Protein AF-A0AAP1REJ9-F1 (afdb_monomer_lite)

Foldseek 3Di:
DVVVVVVVVVVVVVVVVVVVVVVVVVDCVVVCVVLVVVVWDQDPVVRDTHDPVVVVPD

Sequence (58 aa):
MKKRKIKLILFVIVLGFGGVFMYLKSTDFFVIDKCLDSGGHWNYDKKKCEYTNDTLTN

Radius of gyration: 20.16 Å; chains: 1; bounding box: 52×15×49 Å

pLDDT: mean 86.21, std 12.18, range [47.44, 96.38]

Organism: NCBI:txid1458503

Structure (mmCIF, N/CA/C/O backbone):
data_AF-A0AAP1REJ9-F1
#
_entry.id   AF-A0AAP1REJ9-F1
#
loop_
_atom_site.group_PDB
_atom_site.id
_atom_site.type_symbol
_atom_site.label_atom_id
_atom_site.label_alt_id
_atom_site.label_comp_id
_atom_site.label_asym_id
_atom_site.label_entity_id
_atom_site.label_seq_id
_atom_site.pdbx_PDB_ins_code
_atom_site.Cartn_x
_atom_site.Cartn_y
_atom_site.Cartn_z
_atom_site.occupancy
_atom_site.B_iso_or_equiv
_atom_site.auth_seq_id
_atom_site.auth_comp_id
_atom_site.auth_asym_id
_atom_site.auth_atom_id
_atom_site.pdbx_PDB_model_num
ATOM 1 N N . MET A 1 1 ? -29.808 -5.164 27.645 1.00 58.66 1 MET A N 1
ATOM 2 C CA . MET A 1 1 ? -29.891 -4.622 26.262 1.00 58.66 1 MET A CA 1
ATOM 3 C C . MET A 1 1 ? -28.651 -3.837 25.804 1.00 58.66 1 MET A C 1
ATOM 5 O O . MET A 1 1 ? -28.192 -4.098 24.701 1.00 58.66 1 MET A O 1
ATOM 9 N N . LYS A 1 2 ? -28.048 -2.948 26.620 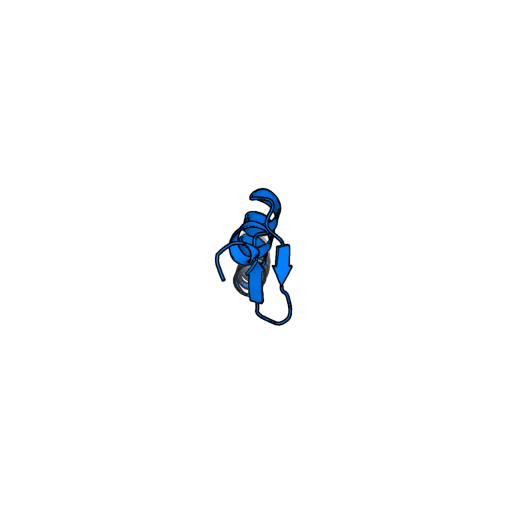1.00 69.12 2 LYS A N 1
ATOM 10 C CA . LYS A 1 2 ? -26.823 -2.181 26.261 1.00 69.12 2 LYS A CA 1
ATOM 11 C C . LYS A 1 2 ? -25.627 -3.049 25.815 1.00 69.12 2 LYS A C 1
ATOM 13 O O . LYS A 1 2 ? -25.065 -2.809 24.755 1.00 69.12 2 LYS A O 1
ATOM 18 N N . LYS A 1 3 ? -25.301 -4.119 26.556 1.00 78.06 3 LYS A N 1
ATOM 19 C CA . LYS A 1 3 ? -24.171 -5.025 26.242 1.00 78.06 3 LYS A CA 1
ATOM 20 C C . LYS A 1 3 ? -24.311 -5.742 24.887 1.00 78.06 3 LYS A C 1
ATOM 22 O O . LYS A 1 3 ? -23.320 -5.963 24.203 1.00 78.06 3 LYS A O 1
ATOM 27 N N . ARG A 1 4 ? -25.545 -6.080 24.486 1.00 85.69 4 ARG A N 1
ATOM 28 C CA . ARG A 1 4 ? -25.836 -6.764 23.212 1.00 85.69 4 ARG A CA 1
ATOM 29 C C . ARG A 1 4 ? -25.642 -5.821 22.020 1.00 85.69 4 ARG A C 1
ATOM 31 O O . ARG A 1 4 ? -25.087 -6.243 21.017 1.00 85.69 4 ARG A O 1
ATOM 38 N N . LYS A 1 5 ? -26.005 -4.539 22.172 1.00 88.38 5 LYS A N 1
ATOM 39 C CA . LYS A 1 5 ? -25.754 -3.490 21.1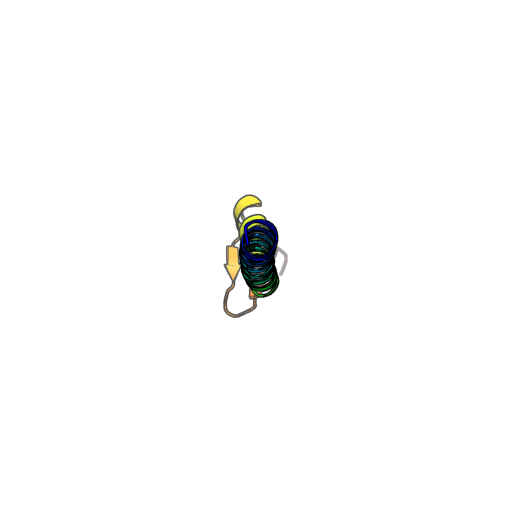68 1.00 88.38 5 LYS A CA 1
ATOM 40 C C . LYS A 1 5 ? -24.258 -3.191 21.004 1.00 88.38 5 LYS A C 1
ATOM 42 O O . LYS A 1 5 ? -23.793 -3.100 19.879 1.00 88.38 5 LYS A O 1
ATOM 47 N N . ILE A 1 6 ? -23.496 -3.132 22.102 1.00 94.31 6 ILE A N 1
ATOM 48 C CA . ILE A 1 6 ? -22.035 -2.916 22.058 1.00 94.31 6 ILE A CA 1
ATOM 49 C C . ILE A 1 6 ? -21.322 -4.048 21.308 1.00 94.31 6 ILE A C 1
ATOM 51 O O . ILE A 1 6 ? -20.494 -3.776 20.446 1.00 94.31 6 ILE A O 1
ATOM 55 N N . LYS A 1 7 ? -21.673 -5.315 21.578 1.00 93.44 7 LYS A N 1
ATOM 56 C CA . LYS A 1 7 ? -21.106 -6.456 20.836 1.00 93.44 7 LYS A CA 1
ATOM 57 C C . LYS A 1 7 ? -21.387 -6.373 19.334 1.00 93.44 7 LYS A C 1
ATOM 59 O O . LYS A 1 7 ? 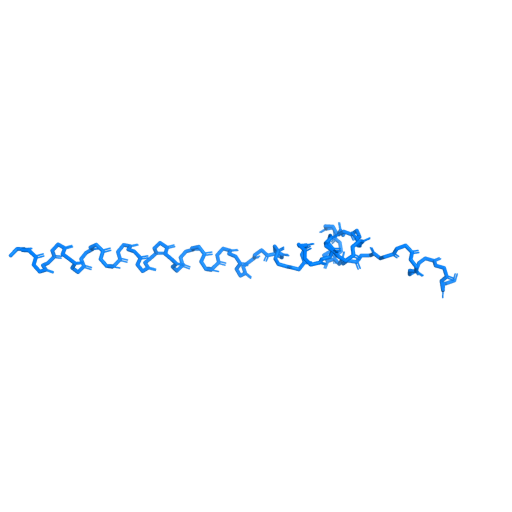-20.521 -6.710 18.540 1.00 93.44 7 LYS A O 1
ATOM 64 N N . LEU A 1 8 ? -22.577 -5.907 18.959 1.00 94.75 8 LEU A N 1
ATOM 65 C CA . LEU A 1 8 ? -22.983 -5.757 17.562 1.00 94.75 8 LEU A CA 1
ATOM 66 C C . LEU A 1 8 ? -22.199 -4.635 16.865 1.00 94.75 8 LEU A C 1
ATOM 68 O O . LEU A 1 8 ? -21.718 -4.831 15.757 1.00 94.75 8 LEU A O 1
ATOM 72 N N . ILE A 1 9 ? -21.992 -3.504 17.546 1.00 95.19 9 ILE A N 1
ATOM 73 C CA . ILE A 1 9 ? -21.153 -2.403 17.047 1.00 95.19 9 ILE A CA 1
ATOM 74 C C . ILE A 1 9 ? -19.708 -2.873 16.848 1.00 95.19 9 ILE A C 1
ATOM 76 O O . ILE A 1 9 ? -19.142 -2.663 15.781 1.00 95.19 9 ILE A O 1
ATOM 80 N N . LEU A 1 10 ? -19.126 -3.563 17.836 1.00 95.25 10 LEU A N 1
ATOM 81 C CA . LEU A 1 10 ? -17.770 -4.109 17.718 1.00 95.25 10 LEU A CA 1
ATOM 82 C C . LEU A 1 10 ? -17.657 -5.107 16.563 1.00 95.25 10 LEU A C 1
ATOM 84 O O . LEU A 1 10 ? -16.690 -5.059 15.813 1.00 95.25 10 LEU A O 1
ATOM 88 N N . PHE A 1 11 ? -18.653 -5.974 16.387 1.00 94.81 11 PHE A N 1
ATOM 89 C CA . PHE A 1 11 ? -18.680 -6.927 15.281 1.00 94.81 11 PHE A CA 1
ATOM 90 C C . PHE A 1 11 ? -18.693 -6.228 13.914 1.00 94.81 11 PHE A C 1
ATOM 92 O O . PHE A 1 11 ? -17.920 -6.597 13.036 1.00 94.81 11 PHE A O 1
ATOM 99 N N . VAL A 1 12 ? -19.506 -5.179 13.749 1.00 95.50 12 VAL A N 1
ATOM 100 C CA . VAL A 1 12 ? -19.547 -4.378 12.513 1.00 95.50 12 VAL A CA 1
ATOM 101 C C . VAL A 1 12 ? -18.212 -3.679 12.258 1.00 95.50 12 VAL A C 1
ATOM 103 O O . VAL A 1 12 ? -17.733 -3.682 11.129 1.00 95.50 12 VAL A O 1
ATOM 106 N N . ILE A 1 13 ? -17.581 -3.130 13.298 1.00 96.38 13 ILE A N 1
ATOM 107 C CA . ILE A 1 13 ? -16.261 -2.496 13.191 1.00 96.38 13 ILE A CA 1
ATOM 108 C C . ILE A 1 13 ? -15.207 -3.513 12.737 1.00 96.38 13 ILE A C 1
ATOM 110 O O . ILE A 1 13 ? -14.459 -3.242 11.801 1.00 96.38 13 ILE A O 1
ATOM 114 N N . VAL A 1 14 ? -15.174 -4.699 13.353 1.00 96.19 14 VAL A N 1
ATOM 115 C CA . VAL A 1 14 ? -14.236 -5.772 12.988 1.00 96.19 14 VAL A CA 1
ATOM 116 C C . VAL A 1 14 ? -14.453 -6.229 11.546 1.00 96.19 14 VAL A C 1
ATOM 118 O O . VAL A 1 14 ? -13.481 -6.376 10.811 1.00 96.19 14 VAL A O 1
ATOM 121 N N . LEU A 1 15 ? -15.706 -6.407 11.115 1.00 95.12 15 LEU A N 1
ATOM 122 C CA . LEU A 1 15 ? -16.013 -6.750 9.725 1.00 95.12 15 LEU A CA 1
ATOM 123 C C . LEU A 1 15 ? -15.599 -5.642 8.751 1.00 95.12 15 LEU A C 1
ATOM 125 O O . LEU A 1 15 ? -15.028 -5.941 7.705 1.00 95.12 15 LEU A O 1
ATOM 129 N N . GLY A 1 16 ? -15.840 -4.376 9.100 1.00 94.81 16 GLY A N 1
ATOM 130 C CA . GLY A 1 16 ? -15.433 -3.227 8.293 1.00 94.81 16 GLY A CA 1
ATOM 131 C C . GLY A 1 16 ? -13.918 -3.167 8.107 1.00 94.81 16 GLY A C 1
ATOM 132 O O . GLY A 1 16 ? -13.436 -3.136 6.976 1.00 94.81 16 GLY A O 1
ATOM 133 N N . PHE A 1 17 ? -13.155 -3.239 9.202 1.00 94.69 17 PHE A N 1
ATOM 134 C CA . PHE A 1 17 ? -11.692 -3.273 9.139 1.00 94.69 17 PHE A CA 1
ATOM 135 C C . PHE A 1 17 ? -11.165 -4.514 8.413 1.00 94.69 17 PHE A C 1
ATOM 137 O O . PHE A 1 17 ? -10.230 -4.400 7.624 1.00 94.69 17 PHE A O 1
ATOM 144 N N . GLY A 1 18 ? -11.775 -5.683 8.626 1.00 93.81 18 GLY A N 1
ATOM 145 C CA . GLY A 1 18 ? -11.408 -6.918 7.932 1.00 93.81 18 GLY A CA 1
ATOM 146 C C . GLY A 1 18 ? -11.604 -6.828 6.416 1.00 93.81 18 GLY A C 1
ATOM 147 O O . GLY A 1 18 ? -10.727 -7.247 5.660 1.00 93.81 18 GLY A O 1
ATOM 148 N N . GLY A 1 19 ? -12.709 -6.226 5.967 1.00 91.62 19 GLY A N 1
ATOM 149 C CA . GLY A 1 19 ? -12.981 -5.990 4.548 1.00 91.62 19 GLY A CA 1
ATOM 150 C C . GLY A 1 19 ? -11.973 -5.036 3.906 1.00 91.62 19 GLY A C 1
ATOM 151 O O . GLY A 1 19 ? -11.409 -5.353 2.859 1.00 91.62 19 GLY A O 1
ATOM 152 N N . VAL A 1 20 ? -11.680 -3.908 4.565 1.00 90.19 20 VAL A N 1
ATOM 153 C CA . VAL A 1 20 ? -10.655 -2.954 4.103 1.00 90.19 20 VAL A CA 1
ATOM 154 C C . VAL A 1 20 ? -9.279 -3.622 4.036 1.00 90.19 20 VAL A C 1
ATOM 156 O O . VAL A 1 20 ? -8.573 -3.477 3.041 1.00 90.19 20 VAL A O 1
ATOM 159 N N . PHE A 1 21 ? -8.914 -4.409 5.051 1.00 88.12 21 PHE A N 1
ATOM 160 C CA . PHE A 1 21 ? -7.643 -5.128 5.076 1.00 88.12 21 PHE A CA 1
ATOM 161 C C . PHE A 1 21 ? -7.515 -6.122 3.914 1.00 88.12 21 PHE A C 1
ATOM 163 O O . PHE A 1 21 ? -6.506 -6.104 3.212 1.00 88.12 21 PHE A O 1
ATOM 170 N N . MET A 1 22 ? -8.535 -6.954 3.661 1.00 87.00 22 MET A N 1
ATOM 171 C CA . MET A 1 22 ? -8.528 -7.878 2.518 1.00 87.00 22 MET A CA 1
ATOM 172 C C . MET A 1 22 ? -8.448 -7.153 1.171 1.00 87.00 22 MET A C 1
ATOM 174 O O . MET A 1 22 ? -7.736 -7.615 0.278 1.00 87.00 22 MET A O 1
ATOM 178 N N . TYR A 1 23 ? -9.140 -6.022 1.022 1.00 85.62 23 TYR A N 1
ATOM 179 C CA . TYR A 1 23 ? -9.103 -5.218 -0.200 1.00 85.62 23 TYR A CA 1
ATOM 180 C C . TYR A 1 23 ? -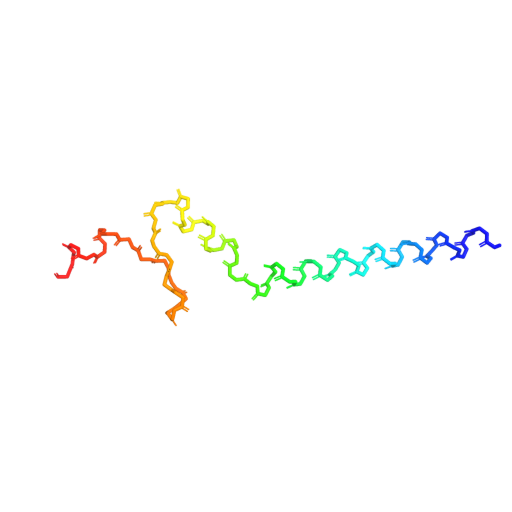7.697 -4.665 -0.480 1.00 85.62 23 TYR A C 1
ATOM 182 O O . TYR A 1 23 ? -7.165 -4.830 -1.579 1.00 85.62 23 TYR A O 1
ATOM 190 N N . LEU A 1 24 ? -7.050 -4.094 0.539 1.00 82.06 24 LEU A N 1
ATOM 191 C CA . LEU A 1 24 ? -5.678 -3.590 0.430 1.00 82.06 24 LEU A CA 1
ATOM 192 C C . LEU A 1 24 ? -4.658 -4.707 0.160 1.00 82.06 24 LEU A C 1
ATOM 194 O O . LEU A 1 24 ? -3.658 -4.473 -0.504 1.00 82.06 24 LEU A O 1
ATOM 198 N N . LYS A 1 25 ? -4.913 -5.930 0.644 1.00 80.75 25 LYS A N 1
ATOM 199 C CA . LYS A 1 25 ? -4.073 -7.114 0.386 1.00 80.75 25 LYS A CA 1
ATOM 200 C C . LYS A 1 25 ? -4.251 -7.701 -1.014 1.00 80.75 25 LYS A C 1
ATOM 202 O O . LYS A 1 25 ? -3.343 -8.368 -1.498 1.00 80.75 25 LYS A O 1
ATOM 207 N N . SER A 1 26 ? -5.430 -7.527 -1.610 1.00 78.19 26 SER A N 1
ATOM 208 C CA . SER A 1 26 ? -5.771 -8.085 -2.927 1.00 78.19 26 SER A CA 1
ATOM 209 C C . SER A 1 26 ? -5.357 -7.172 -4.077 1.00 78.19 26 SER A C 1
ATOM 211 O O . SER A 1 26 ? -5.278 -7.616 -5.219 1.00 78.19 26 SER A O 1
ATOM 213 N N . THR A 1 27 ? -5.119 -5.897 -3.783 1.00 81.50 27 THR A N 1
ATOM 214 C CA . THR A 1 27 ? -4.637 -4.923 -4.755 1.00 81.50 27 THR A CA 1
ATOM 215 C C . THR A 1 27 ? -3.123 -4.801 -4.647 1.00 81.50 27 THR A C 1
ATOM 217 O O . THR A 1 27 ? -2.562 -4.811 -3.554 1.00 81.50 27 THR A O 1
ATOM 220 N N . ASP A 1 28 ? -2.451 -4.605 -5.780 1.00 85.19 28 ASP A N 1
ATOM 221 C CA . ASP A 1 28 ? -1.018 -4.287 -5.817 1.00 85.19 28 ASP A CA 1
ATOM 222 C C . ASP A 1 28 ? -0.740 -2.848 -5.324 1.00 85.19 28 ASP A C 1
ATOM 224 O O . ASP A 1 28 ? 0.298 -2.277 -5.629 1.00 85.19 28 ASP A O 1
ATOM 228 N N . PHE A 1 29 ? -1.655 -2.239 -4.555 1.00 86.56 29 PHE A N 1
ATOM 229 C CA . PHE A 1 29 ? -1.672 -0.813 -4.220 1.00 86.56 29 PHE A CA 1
ATOM 230 C C . PHE A 1 29 ? -0.353 -0.343 -3.605 1.00 86.56 29 PHE A C 1
ATOM 232 O O . PHE A 1 29 ? 0.253 0.586 -4.118 1.00 86.56 29 PHE A O 1
ATOM 239 N N . PHE A 1 30 ? 0.152 -1.034 -2.577 1.00 87.44 30 PHE A N 1
ATOM 240 C CA . PHE A 1 30 ? 1.435 -0.686 -1.951 1.00 87.44 30 PHE A CA 1
ATOM 241 C C . PHE A 1 30 ? 2.644 -0.911 -2.866 1.00 87.44 30 PHE A C 1
ATOM 243 O O . PHE A 1 30 ? 3.673 -0.260 -2.710 1.00 87.44 30 PHE A O 1
ATOM 250 N N . VAL A 1 31 ? 2.546 -1.859 -3.800 1.00 90.88 31 VAL A N 1
ATOM 251 C CA . VAL A 1 31 ? 3.622 -2.143 -4.757 1.00 90.88 31 VAL A CA 1
ATOM 252 C C . VAL A 1 31 ? 3.658 -1.058 -5.834 1.00 90.88 31 VAL A C 1
ATOM 254 O O . VAL A 1 31 ? 4.737 -0.586 -6.185 1.00 90.88 31 VAL A O 1
ATOM 257 N N . ILE A 1 32 ? 2.483 -0.635 -6.305 1.00 92.50 32 ILE A N 1
ATOM 258 C CA . ILE A 1 32 ? 2.299 0.473 -7.245 1.00 92.50 32 ILE A CA 1
ATOM 259 C C . ILE A 1 32 ? 2.774 1.778 -6.607 1.00 92.50 32 ILE A C 1
ATOM 261 O O . ILE A 1 32 ? 3.600 2.463 -7.192 1.00 92.50 32 ILE A O 1
ATOM 265 N N . ASP A 1 33 ? 2.307 2.087 -5.399 1.00 92.56 33 ASP A N 1
ATOM 266 C CA . ASP A 1 33 ? 2.670 3.295 -4.650 1.00 92.56 33 ASP A CA 1
ATOM 267 C C . ASP A 1 33 ? 4.193 3.404 -4.486 1.00 92.56 33 ASP A C 1
ATOM 269 O O . ASP A 1 33 ? 4.815 4.361 -4.939 1.00 92.56 33 ASP A O 1
ATOM 273 N N . LYS A 1 34 ? 4.831 2.325 -4.018 1.00 93.00 34 LYS A N 1
ATOM 274 C CA . LYS A 1 34 ? 6.292 2.242 -3.916 1.00 93.00 34 LYS A CA 1
ATOM 275 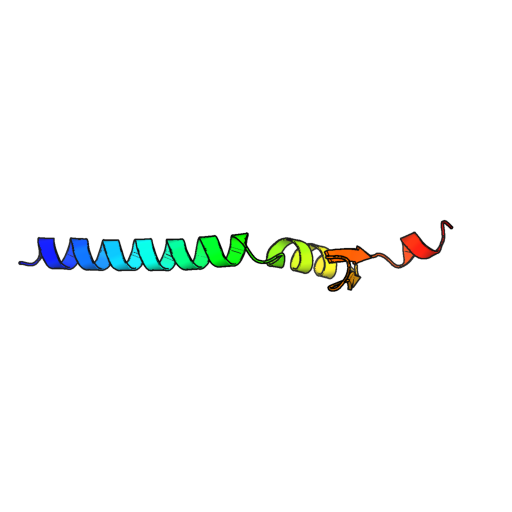C C . LYS A 1 34 ? 7.007 2.405 -5.266 1.00 93.00 34 LYS A C 1
ATOM 277 O O . LYS A 1 34 ? 8.095 2.979 -5.317 1.00 93.00 34 LYS A O 1
ATOM 282 N N . CYS A 1 35 ? 6.445 1.864 -6.347 1.00 94.44 35 CYS A N 1
ATOM 283 C CA . CYS A 1 35 ? 7.001 2.013 -7.693 1.00 94.44 35 CYS A CA 1
ATOM 284 C C . CYS A 1 35 ? 6.997 3.481 -8.132 1.00 94.44 35 CYS A C 1
ATOM 286 O O . CYS A 1 35 ? 8.012 3.991 -8.599 1.00 94.44 35 CYS A O 1
ATOM 288 N N . LEU A 1 36 ? 5.876 4.170 -7.932 1.00 93.06 36 LEU A N 1
ATOM 289 C CA . LEU A 1 36 ? 5.725 5.571 -8.313 1.00 93.06 36 LEU A CA 1
ATOM 290 C C . LEU A 1 36 ? 6.603 6.487 -7.446 1.00 93.06 36 LEU A C 1
ATOM 292 O O . LEU A 1 36 ? 7.289 7.353 -7.987 1.00 93.06 36 LEU A O 1
ATOM 296 N N . ASP A 1 37 ? 6.677 6.239 -6.135 1.00 94.44 37 ASP A N 1
ATOM 297 C CA . ASP A 1 37 ? 7.514 7.003 -5.196 1.00 94.44 37 ASP A CA 1
ATOM 298 C C . ASP A 1 37 ? 9.018 6.876 -5.475 1.00 94.44 37 ASP A C 1
ATOM 300 O O . ASP A 1 37 ? 9.797 7.788 -5.200 1.00 94.44 37 ASP A O 1
ATOM 304 N N . SER A 1 38 ? 9.446 5.746 -6.040 1.00 92.38 38 SER A N 1
ATOM 305 C CA . SER A 1 38 ? 10.835 5.529 -6.464 1.00 92.38 38 SER A CA 1
ATOM 306 C C . SER A 1 38 ? 11.137 6.077 -7.864 1.00 92.38 38 SER A C 1
ATOM 308 O O . SER A 1 38 ? 12.260 5.931 -8.349 1.00 92.38 38 SER A O 1
ATOM 310 N N . GLY A 1 39 ? 10.162 6.729 -8.507 1.00 91.31 39 GLY A N 1
ATOM 311 C CA . GLY A 1 39 ? 10.289 7.293 -9.851 1.00 91.31 39 GLY A CA 1
ATOM 312 C C . GLY A 1 39 ? 10.192 6.258 -10.976 1.00 91.31 39 GLY A C 1
ATOM 313 O O . GLY A 1 39 ? 10.584 6.551 -12.106 1.00 91.31 39 GLY A O 1
ATOM 314 N N . GLY A 1 40 ? 9.710 5.050 -10.678 1.00 92.62 40 GLY A N 1
ATOM 315 C CA . GLY A 1 40 ? 9.433 4.011 -11.662 1.00 92.62 40 GLY A CA 1
ATOM 316 C C . GLY A 1 40 ? 8.077 4.190 -12.350 1.00 92.62 40 GLY A C 1
ATOM 317 O O . GLY A 1 40 ? 7.218 4.968 -11.933 1.00 92.62 40 GLY A O 1
ATOM 318 N N . HIS A 1 41 ? 7.873 3.432 -13.420 1.00 93.50 41 HIS A N 1
ATOM 319 C CA . HIS A 1 41 ? 6.616 3.340 -14.150 1.00 93.50 41 HIS A CA 1
ATOM 320 C C . HIS A 1 41 ? 5.958 1.986 -13.881 1.00 93.50 41 HIS A C 1
ATOM 322 O O . HIS A 1 41 ? 6.537 0.936 -14.157 1.00 93.50 41 HIS A O 1
ATOM 328 N N . TRP A 1 42 ? 4.737 1.985 -13.345 1.00 94.19 42 TRP A N 1
ATOM 329 C CA . TRP A 1 42 ? 4.012 0.736 -13.128 1.00 94.19 42 TRP A CA 1
ATOM 330 C C . TRP A 1 42 ? 3.336 0.242 -14.410 1.00 94.19 42 TRP A C 1
ATOM 332 O O . TRP A 1 42 ? 2.422 0.879 -14.934 1.00 94.19 42 TRP A O 1
ATOM 342 N N . ASN A 1 43 ? 3.736 -0.943 -14.865 1.00 93.06 43 ASN A N 1
ATOM 343 C CA . ASN A 1 43 ? 3.138 -1.642 -15.992 1.00 93.06 43 ASN A CA 1
ATOM 344 C C . ASN A 1 43 ? 1.980 -2.533 -15.510 1.00 93.06 43 ASN A C 1
ATOM 346 O O . ASN A 1 43 ? 2.203 -3.580 -14.893 1.00 93.06 43 ASN A O 1
ATOM 350 N N . TYR A 1 44 ? 0.742 -2.128 -15.808 1.00 89.62 44 TYR A N 1
ATOM 351 C CA . TYR A 1 44 ? -0.471 -2.841 -15.388 1.00 89.62 44 TYR A CA 1
ATOM 352 C C . TYR A 1 44 ? -0.660 -4.197 -16.082 1.00 89.62 44 TYR A C 1
ATOM 354 O O . TYR A 1 44 ? -1.197 -5.114 -15.461 1.00 89.62 44 TYR A O 1
ATOM 362 N N . ASP A 1 45 ? -0.171 -4.352 -17.316 1.00 92.00 45 ASP A N 1
ATOM 363 C CA . ASP A 1 45 ? -0.287 -5.603 -18.075 1.00 92.00 45 ASP A CA 1
ATOM 364 C C . ASP A 1 45 ? 0.658 -6.675 -17.523 1.00 92.00 45 ASP A C 1
ATOM 366 O O . ASP A 1 45 ? 0.276 -7.828 -17.318 1.00 92.00 45 ASP A O 1
ATOM 370 N N . LYS A 1 46 ? 1.906 -6.287 -17.234 1.00 92.06 46 LYS A N 1
ATOM 371 C CA . LYS A 1 46 ? 2.932 -7.188 -16.686 1.00 92.06 46 LYS A CA 1
ATOM 372 C C . LYS A 1 46 ? 2.899 -7.289 -15.163 1.00 92.06 46 LYS A C 1
ATOM 374 O O . LYS A 1 46 ? 3.590 -8.148 -14.615 1.00 92.06 46 LYS A O 1
ATOM 379 N N . LYS A 1 47 ? 2.146 -6.410 -14.491 1.00 90.94 47 LYS A N 1
ATOM 380 C CA . LYS A 1 47 ? 2.145 -6.209 -13.032 1.00 90.94 47 LYS A CA 1
ATOM 381 C C . LYS A 1 47 ? 3.556 -6.027 -12.465 1.00 90.94 47 LYS A C 1
ATOM 383 O O . LYS A 1 47 ? 3.957 -6.715 -11.524 1.00 90.94 47 LYS A O 1
ATOM 388 N N . LYS A 1 48 ? 4.345 -5.149 -13.090 1.00 92.00 48 LYS A N 1
ATOM 389 C CA . LYS A 1 48 ? 5.747 -4.897 -12.721 1.00 92.00 48 LYS A CA 1
ATOM 390 C C . LYS A 1 48 ? 6.082 -3.415 -12.776 1.00 92.00 48 LYS A C 1
ATOM 392 O O . LYS A 1 4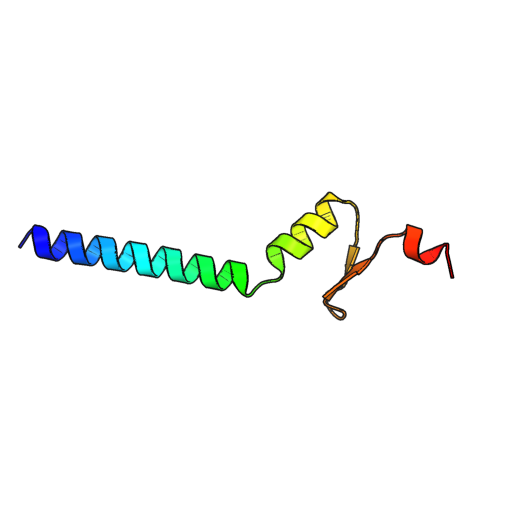8 ? 5.544 -2.686 -13.599 1.00 92.00 48 LYS A O 1
ATOM 397 N N . CYS A 1 49 ? 7.004 -3.003 -11.914 1.00 93.38 49 CYS A N 1
ATOM 398 C CA . CYS A 1 49 ? 7.608 -1.679 -11.965 1.00 93.38 49 CYS A CA 1
ATOM 399 C C . CYS A 1 49 ? 8.770 -1.684 -12.964 1.00 93.38 49 CYS A C 1
ATOM 401 O O . CYS A 1 49 ? 9.625 -2.567 -12.882 1.00 93.38 49 CYS A O 1
ATOM 403 N N . GLU A 1 50 ? 8.787 -0.731 -13.890 1.00 94.50 50 GLU A N 1
ATOM 404 C CA . GLU A 1 50 ? 9.803 -0.557 -14.930 1.00 94.50 50 GLU A CA 1
ATOM 405 C C . GLU A 1 50 ? 10.541 0.773 -14.686 1.00 94.50 50 GLU A C 1
ATOM 407 O O . GLU A 1 50 ? 9.900 1.798 -14.445 1.00 94.50 50 GLU A O 1
ATOM 412 N N . TYR A 1 51 ? 11.877 0.782 -14.736 1.00 90.62 51 TYR A N 1
ATOM 413 C CA . TYR A 1 51 ? 12.673 2.006 -14.582 1.00 90.62 51 TYR A CA 1
ATOM 414 C C . TYR A 1 51 ? 13.369 2.371 -15.893 1.00 90.62 51 TYR A C 1
ATOM 416 O O . TYR A 1 51 ? 13.835 1.503 -16.624 1.00 90.62 51 TYR A O 1
ATOM 424 N N . THR A 1 52 ? 13.531 3.667 -16.165 1.00 77.31 52 THR A N 1
ATOM 425 C CA . THR A 1 52 ? 14.196 4.163 -17.386 1.00 77.31 52 THR A CA 1
ATOM 426 C C . THR A 1 52 ? 15.604 3.581 -17.581 1.00 77.31 52 THR A C 1
ATOM 428 O O . THR A 1 52 ? 16.019 3.338 -18.714 1.00 77.31 52 THR A O 1
ATOM 431 N N . ASN A 1 53 ? 16.320 3.292 -16.487 1.00 64.81 53 ASN A N 1
ATOM 432 C CA . ASN A 1 53 ? 17.660 2.699 -16.520 1.00 64.81 53 ASN A CA 1
ATOM 433 C C . ASN A 1 53 ? 17.684 1.215 -16.937 1.00 64.81 53 ASN A C 1
ATOM 435 O O . ASN A 1 53 ? 18.717 0.765 -17.424 1.00 64.81 53 ASN A O 1
ATOM 439 N N . ASP A 1 54 ? 16.575 0.473 -16.816 1.00 59.84 54 ASP A N 1
ATOM 440 C CA . ASP A 1 54 ? 16.492 -0.925 -17.283 1.00 59.84 54 ASP A CA 1
ATOM 441 C C . ASP A 1 54 ? 16.559 -1.022 -18.819 1.00 59.84 54 ASP A C 1
ATOM 443 O O . ASP A 1 54 ? 16.873 -2.070 -19.381 1.00 59.84 54 ASP A O 1
ATOM 447 N N . THR A 1 55 ? 16.299 0.090 -19.512 1.00 57.19 55 THR A N 1
ATOM 448 C CA . THR A 1 55 ? 16.362 0.202 -20.978 1.00 57.19 55 THR A CA 1
ATOM 449 C C . THR A 1 55 ? 17.770 0.477 -21.516 1.00 57.19 55 THR A C 1
ATOM 451 O O . THR A 1 55 ? 17.972 0.389 -22.722 1.00 57.19 55 THR A O 1
ATOM 454 N N . LEU A 1 56 ? 18.736 0.836 -20.661 1.00 59.66 56 LEU A N 1
ATOM 455 C CA . LEU A 1 56 ? 20.101 1.217 -21.066 1.00 59.66 56 LEU A CA 1
ATOM 456 C C . LEU A 1 56 ? 21.128 0.079 -20.921 1.00 59.66 56 LEU A C 1
ATOM 458 O O . LEU A 1 56 ? 22.303 0.274 -21.225 1.00 59.66 56 LEU A O 1
ATOM 462 N N . THR A 1 57 ? 20.703 -1.095 -20.453 1.00 52.50 57 THR A N 1
ATOM 463 C CA . THR A 1 57 ? 21.562 -2.266 -20.199 1.00 52.50 57 THR A CA 1
ATOM 464 C C . THR A 1 57 ? 21.193 -3.508 -21.023 1.00 52.50 57 THR A C 1
ATOM 466 O O . THR A 1 57 ? 21.709 -4.587 -20.733 1.00 52.50 57 THR A O 1
ATOM 469 N N . ASN A 1 58 ? 20.355 -3.366 -22.060 1.00 47.44 58 ASN A N 1
ATOM 470 C CA . ASN A 1 58 ? 20.214 -4.363 -23.135 1.00 47.44 58 ASN A CA 1
ATOM 471 C C . ASN A 1 58 ? 20.910 -3.897 -24.412 1.00 47.44 58 ASN A C 1
ATOM 473 O O . ASN A 1 58 ? 20.634 -2.753 -24.835 1.00 47.44 58 ASN A O 1
#

Secondary structure (DSSP, 8-state):
-HHHHHHHHHHHHHHHHHHHHHHHHHS-HHHHHHHHHTT-EEETTTTEEE-GGGGS--